Protein AF-A0A7C4F7J3-F1 (afdb_monomer)

Solvent-accessible surface area (backbone atoms only — not comparable to full-atom values): 4498 Å² total; per-residue (Å²): 124,60,65,68,50,48,68,62,45,48,63,55,50,52,49,53,32,21,54,48,44,12,63,76,68,73,41,56,58,68,58,24,41,53,50,42,66,71,35,66,64,39,60,40,45,73,34,73,88,68,47,50,70,74,52,53,55,70,56,53,45,50,38,48,50,45,20,72,75,70,73,46,76,72,72,94,81,129

Mean predicted aligned error: 4.76 Å

Radius of gyration: 11.97 Å; Cα contacts (8 Å, |Δi|>4): 67; chains: 1; bounding box: 26×20×36 Å

pLDDT: mean 86.32, std 8.9, range [44.53, 93.69]

Foldseek 3Di:
DVVVVLVVCLVVLLQLLLVVQCVVVVHDSVVSSVLCVVFVLNVLSVPVVSVSSVDDSVVSNVQSVCCVVVVDRDDPDD

Secondary structure (DSSP, 8-state):
--HHHHHHHHHHHHHHHHHHHHHHHT--HHHHHHHHHHSHHHHHHH-GGG-GGGS-HHHHHHHHHHHHHHSS---S--

Sequence (78 aa):
MDIDKFSAILPMIVAAVTDKIATEYHLDENTAIEKLYSTQLYSYLEDEKTKVWHYSVDKLFDLYKTEIETGKLELPGY

Structure (mmCIF, N/CA/C/O backbone):
data_AF-A0A7C4F7J3-F1
#
_entry.id   AF-A0A7C4F7J3-F1
#
loop_
_atom_site.group_PDB
_atom_site.id
_atom_site.type_symbol
_atom_site.label_atom_id
_atom_site.label_alt_id
_atom_site.label_comp_id
_atom_site.label_asym_id
_atom_site.label_entity_id
_atom_site.label_seq_id
_atom_site.pdbx_PDB_ins_code
_atom_site.Cartn_x
_atom_site.Cartn_y
_atom_site.Cartn_z
_atom_site.occupancy
_atom_site.B_iso_or_equiv
_atom_site.auth_seq_id
_atom_site.auth_comp_id
_atom_site.auth_asym_id
_atom_site.auth_atom_id
_atom_site.pdbx_PDB_model_num
ATOM 1 N N . MET A 1 1 ? 8.670 -7.393 17.949 1.00 58.03 1 MET A N 1
ATOM 2 C CA . MET A 1 1 ? 9.098 -8.495 17.060 1.00 58.03 1 MET A CA 1
ATOM 3 C C . MET A 1 1 ? 8.364 -8.466 15.718 1.00 58.03 1 MET A C 1
ATOM 5 O O . MET A 1 1 ? 8.872 -9.063 14.778 1.00 58.03 1 MET A O 1
ATOM 9 N N . ASP A 1 2 ? 7.231 -7.763 15.591 1.00 64.94 2 ASP A N 1
ATOM 10 C CA . ASP A 1 2 ? 6.520 -7.596 14.310 1.00 64.94 2 ASP A CA 1
ATOM 11 C C . ASP A 1 2 ? 6.957 -6.348 13.522 1.00 64.94 2 ASP A C 1
ATOM 13 O O . ASP A 1 2 ? 7.076 -6.429 12.303 1.00 64.94 2 ASP A O 1
ATOM 17 N N . ILE A 1 3 ? 7.343 -5.265 14.209 1.00 68.50 3 ILE A N 1
ATOM 18 C CA . ILE A 1 3 ? 7.891 -4.032 13.602 1.00 68.50 3 ILE A CA 1
ATOM 19 C C . ILE A 1 3 ? 9.144 -4.317 12.754 1.00 68.50 3 ILE A C 1
ATOM 21 O O . ILE A 1 3 ? 9.284 -3.801 11.646 1.00 68.50 3 ILE A O 1
ATOM 25 N N . ASP A 1 4 ? 10.044 -5.182 13.236 1.00 77.38 4 ASP A N 1
ATOM 26 C CA . ASP A 1 4 ? 11.257 -5.572 12.503 1.00 77.38 4 ASP A CA 1
ATOM 27 C C . ASP A 1 4 ? 10.935 -6.324 11.203 1.00 77.38 4 ASP A C 1
ATOM 29 O O . ASP A 1 4 ? 11.626 -6.167 10.198 1.00 77.38 4 ASP A O 1
ATOM 33 N N . LYS A 1 5 ? 9.865 -7.131 11.204 1.00 81.62 5 LYS A N 1
ATOM 34 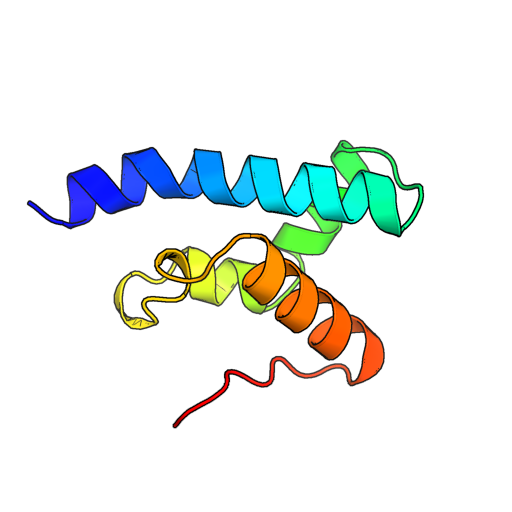C CA . LYS A 1 5 ? 9.397 -7.832 10.002 1.00 81.62 5 LYS A CA 1
ATOM 35 C C . LYS A 1 5 ? 8.712 -6.869 9.051 1.00 81.62 5 LYS A C 1
ATOM 37 O O . LYS A 1 5 ? 9.013 -6.906 7.866 1.00 81.62 5 LYS A O 1
ATOM 42 N N . PHE A 1 6 ? 7.837 -6.011 9.569 1.00 83.62 6 PHE A N 1
ATOM 43 C CA . PHE A 1 6 ? 7.133 -4.994 8.799 1.00 83.62 6 PHE A CA 1
ATOM 44 C C . PHE A 1 6 ? 8.113 -4.106 8.024 1.00 83.62 6 PHE A C 1
ATOM 46 O O . PHE A 1 6 ? 8.022 -4.010 6.806 1.00 83.62 6 PHE A O 1
ATOM 53 N N . SER A 1 7 ? 9.128 -3.569 8.702 1.00 83.56 7 SER A N 1
ATOM 54 C CA . SER A 1 7 ? 10.156 -2.728 8.079 1.00 83.56 7 SER A CA 1
ATOM 55 C C . SER A 1 7 ? 10.980 -3.465 7.007 1.00 83.56 7 SER A C 1
ATOM 57 O O . SER A 1 7 ? 11.420 -2.860 6.032 1.00 83.56 7 SER A O 1
ATOM 59 N N . ALA A 1 8 ? 11.151 -4.786 7.135 1.00 87.44 8 ALA A N 1
ATOM 60 C CA . ALA A 1 8 ? 11.867 -5.599 6.151 1.00 87.44 8 ALA A CA 1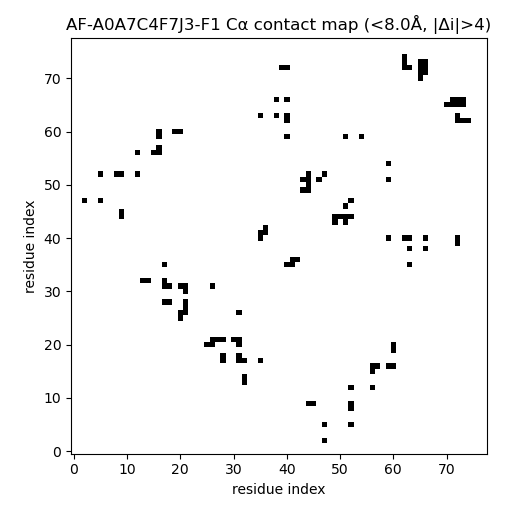
ATOM 61 C C . ALA A 1 8 ? 11.013 -5.972 4.924 1.00 87.44 8 ALA A C 1
ATOM 63 O O . ALA A 1 8 ? 11.529 -6.019 3.808 1.00 87.44 8 ALA A O 1
ATOM 64 N N . ILE A 1 9 ? 9.719 -6.252 5.109 1.00 87.94 9 ILE A N 1
ATOM 65 C CA . ILE A 1 9 ? 8.822 -6.678 4.020 1.00 87.94 9 ILE A CA 1
ATOM 66 C C . ILE A 1 9 ? 8.172 -5.504 3.292 1.00 87.94 9 ILE A C 1
ATOM 68 O O . ILE A 1 9 ? 7.863 -5.636 2.113 1.00 87.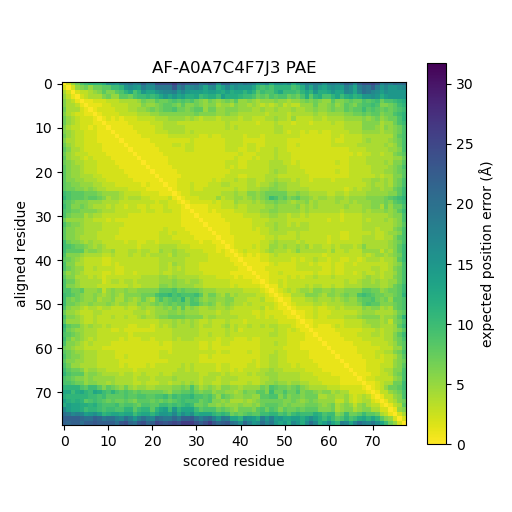94 9 ILE A O 1
ATOM 72 N N . LEU A 1 10 ? 7.964 -4.369 3.964 1.00 88.56 10 LEU A N 1
ATOM 73 C CA . LEU A 1 10 ? 7.346 -3.178 3.390 1.00 88.56 10 LEU A CA 1
ATOM 74 C C . LEU A 1 10 ? 8.022 -2.760 2.074 1.00 88.56 10 LEU A C 1
ATOM 76 O O . LEU A 1 10 ? 7.327 -2.728 1.060 1.00 88.56 10 LEU A O 1
ATOM 80 N N . PRO A 1 11 ? 9.353 -2.537 2.015 1.00 90.06 11 PRO A N 1
ATOM 81 C CA . PRO A 1 11 ? 10.015 -2.1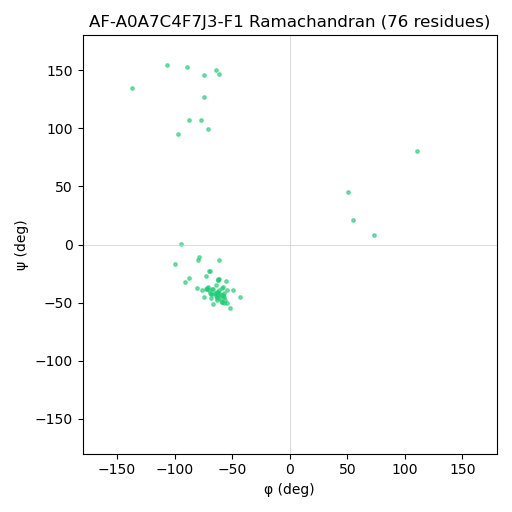81 0.760 1.00 90.06 11 PRO A CA 1
ATOM 82 C C . PRO A 1 11 ? 9.901 -3.281 -0.305 1.00 90.06 11 PRO A C 1
ATOM 84 O O . PRO A 1 11 ? 9.827 -2.975 -1.492 1.00 90.06 11 PRO A O 1
ATOM 87 N N . MET A 1 12 ? 9.833 -4.555 0.097 1.00 90.88 12 MET A N 1
ATOM 88 C CA . MET A 1 12 ? 9.666 -5.681 -0.828 1.00 90.88 12 MET A CA 1
ATOM 89 C C . MET A 1 12 ? 8.274 -5.680 -1.473 1.00 90.88 12 MET A C 1
ATOM 91 O O . MET A 1 12 ? 8.143 -5.894 -2.677 1.00 90.88 12 MET A O 1
ATOM 95 N N . ILE A 1 13 ? 7.237 -5.405 -0.681 1.00 91.06 13 ILE A N 1
ATOM 96 C CA . ILE A 1 13 ? 5.855 -5.290 -1.147 1.00 91.06 13 ILE A CA 1
ATOM 97 C C . ILE A 1 13 ? 5.695 -4.049 -2.027 1.00 91.06 13 ILE A C 1
ATOM 99 O O . ILE A 1 13 ? 5.127 -4.153 -3.109 1.00 91.06 13 ILE A O 1
ATOM 103 N N . VAL A 1 14 ? 6.226 -2.899 -1.597 1.00 91.50 14 VAL A N 1
ATOM 104 C CA . VAL A 1 14 ? 6.206 -1.645 -2.368 1.00 91.50 14 VAL A CA 1
ATOM 105 C C . VAL A 1 14 ? 6.841 -1.852 -3.740 1.00 91.50 14 VAL A C 1
ATOM 107 O O . VAL A 1 14 ? 6.230 -1.492 -4.744 1.00 91.50 14 VAL A O 1
ATOM 110 N N . ALA A 1 15 ? 8.017 -2.484 -3.800 1.00 92.38 15 ALA A N 1
ATOM 111 C CA . ALA A 1 15 ? 8.687 -2.787 -5.061 1.00 92.38 15 ALA A CA 1
ATOM 112 C C . ALA A 1 15 ? 7.844 -3.716 -5.950 1.00 92.38 15 ALA A C 1
ATOM 114 O O . ALA A 1 15 ? 7.656 -3.432 -7.128 1.00 92.38 15 ALA A O 1
ATOM 115 N N . ALA A 1 16 ? 7.269 -4.782 -5.385 1.00 93.00 16 ALA A N 1
ATOM 116 C CA . ALA A 1 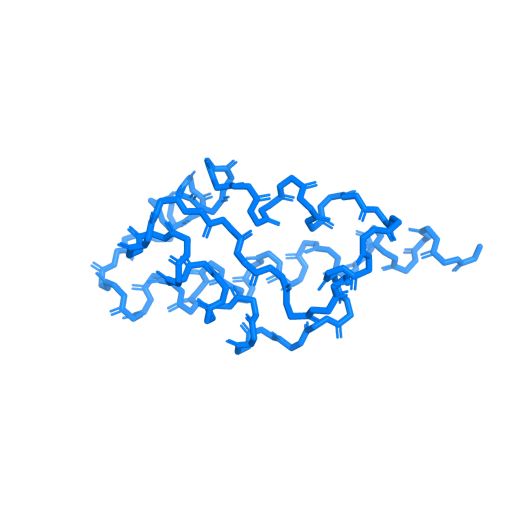16 ? 6.452 -5.726 -6.146 1.00 93.00 16 ALA A CA 1
ATOM 117 C C . ALA A 1 16 ? 5.141 -5.110 -6.672 1.00 93.00 16 ALA A C 1
ATOM 119 O O . ALA A 1 16 ? 4.718 -5.406 -7.787 1.00 93.00 16 ALA A O 1
ATOM 120 N N . VAL A 1 17 ? 4.488 -4.246 -5.888 1.00 92.62 17 VAL A N 1
ATOM 121 C CA . VAL A 1 17 ? 3.287 -3.516 -6.327 1.00 92.62 17 VAL A CA 1
ATOM 122 C C . VAL A 1 17 ? 3.651 -2.488 -7.394 1.00 92.62 17 VAL A C 1
ATOM 124 O O . VAL A 1 17 ? 2.948 -2.383 -8.393 1.00 92.62 17 VAL A O 1
ATOM 127 N N . THR A 1 18 ? 4.765 -1.775 -7.220 1.00 93.69 18 THR A N 1
ATOM 128 C CA . THR A 1 18 ? 5.283 -0.807 -8.198 1.00 93.69 18 THR A CA 1
ATOM 129 C C . THR A 1 18 ? 5.567 -1.466 -9.544 1.00 93.69 18 THR A C 1
ATOM 131 O O . THR A 1 18 ? 5.084 -0.976 -10.561 1.00 93.69 18 THR A O 1
ATOM 134 N N . ASP A 1 19 ? 6.288 -2.588 -9.554 1.00 93.62 19 ASP A N 1
ATOM 135 C CA . ASP A 1 19 ? 6.580 -3.368 -10.763 1.00 93.62 19 ASP A CA 1
ATOM 136 C C . ASP A 1 19 ? 5.292 -3.811 -11.473 1.00 93.62 19 ASP A C 1
ATOM 138 O O . ASP A 1 19 ? 5.138 -3.649 -12.688 1.00 93.62 19 ASP A O 1
ATOM 142 N N . LYS A 1 20 ? 4.306 -4.273 -10.693 1.00 93.50 20 LYS A N 1
ATOM 143 C CA . LYS A 1 20 ? 3.000 -4.660 -11.226 1.00 93.50 20 LYS A CA 1
ATOM 144 C C . LYS A 1 20 ? 2.250 -3.475 -11.839 1.00 93.50 20 LYS A C 1
ATOM 146 O O . LYS A 1 20 ? 1.686 -3.613 -12.920 1.00 93.50 20 LYS A O 1
ATOM 151 N N . ILE A 1 21 ? 2.272 -2.308 -11.194 1.00 92.00 21 ILE A N 1
ATOM 152 C CA . ILE A 1 21 ? 1.677 -1.074 -11.728 1.00 92.00 21 ILE A CA 1
ATOM 153 C C . ILE A 1 21 ? 2.384 -0.644 -13.013 1.00 92.00 21 ILE A C 1
ATOM 155 O O . ILE A 1 21 ? 1.712 -0.355 -14.000 1.00 92.00 21 ILE A O 1
ATOM 159 N N . ALA A 1 22 ? 3.715 -0.619 -13.016 1.00 93.50 22 ALA A N 1
ATOM 160 C CA . ALA A 1 22 ? 4.515 -0.259 -14.182 1.00 93.50 22 ALA A CA 1
ATOM 161 C C . ALA A 1 22 ? 4.182 -1.160 -15.381 1.00 93.50 22 ALA A C 1
ATOM 163 O O . ALA A 1 22 ? 3.937 -0.665 -16.481 1.00 93.50 22 ALA A O 1
ATOM 164 N N . THR A 1 23 ? 4.077 -2.469 -15.143 1.00 93.25 23 THR A N 1
ATOM 165 C CA . THR A 1 23 ? 3.738 -3.462 -16.167 1.00 93.25 23 THR A CA 1
ATOM 166 C C . THR A 1 23 ? 2.305 -3.305 -16.679 1.00 93.25 23 THR A C 1
ATOM 168 O O . THR A 1 23 ? 2.098 -3.205 -17.885 1.00 93.25 23 THR A O 1
ATOM 171 N N . GLU A 1 24 ? 1.313 -3.245 -15.787 1.00 92.44 24 GLU A N 1
ATOM 172 C CA . GLU A 1 24 ? -0.110 -3.217 -16.166 1.00 92.44 24 GLU A CA 1
ATOM 173 C C . GLU A 1 24 ? -0.533 -1.889 -16.804 1.00 92.44 24 GLU A C 1
ATOM 175 O O . GLU A 1 24 ? -1.349 -1.863 -17.725 1.00 92.44 24 GLU A O 1
ATOM 180 N N . TYR A 1 25 ? 0.022 -0.772 -16.331 1.00 89.31 25 TYR A N 1
ATOM 181 C CA . TYR A 1 25 ? -0.286 0.558 -16.859 1.00 89.31 25 TYR A CA 1
ATOM 182 C C . TYR A 1 25 ? 0.704 1.025 -17.934 1.00 89.31 25 TYR A C 1
ATOM 184 O O . TYR A 1 25 ? 0.539 2.129 -18.453 1.00 89.31 25 TYR A O 1
ATOM 192 N N . HIS A 1 26 ? 1.708 0.211 -18.286 1.00 92.12 26 HIS A N 1
ATOM 193 C CA . HIS A 1 26 ? 2.792 0.577 -19.205 1.00 92.12 26 HIS A CA 1
ATOM 194 C C . HIS A 1 26 ? 3.461 1.914 -18.826 1.00 92.12 26 HIS A C 1
ATOM 196 O O . HIS A 1 26 ? 3.670 2.788 -19.670 1.00 92.12 26 HIS A O 1
ATOM 202 N N . LEU A 1 27 ? 3.752 2.086 -17.535 1.00 91.12 27 LEU A N 1
ATOM 203 C CA . LEU A 1 27 ? 4.387 3.276 -16.966 1.00 91.12 27 LEU A CA 1
ATOM 204 C C . LEU A 1 27 ? 5.839 2.972 -16.595 1.00 91.12 27 LEU A C 1
ATOM 206 O O . LEU A 1 27 ? 6.177 1.837 -16.270 1.00 91.12 27 LEU A O 1
ATOM 210 N N . ASP A 1 28 ? 6.684 4.000 -16.566 1.00 93.31 28 ASP A N 1
ATOM 211 C CA . ASP A 1 28 ? 8.011 3.893 -15.964 1.00 93.31 28 ASP A CA 1
ATOM 212 C C . ASP A 1 28 ? 7.916 3.557 -14.472 1.00 93.31 28 ASP A C 1
ATOM 214 O O . ASP A 1 28 ? 7.034 4.047 -13.764 1.00 93.31 28 ASP A O 1
ATOM 218 N N . GLU A 1 29 ? 8.883 2.788 -13.972 1.00 89.12 29 GLU A N 1
ATOM 219 C CA . GLU A 1 29 ? 8.975 2.384 -12.562 1.00 89.12 29 GLU A CA 1
ATOM 220 C C . GLU A 1 29 ? 8.951 3.598 -11.613 1.00 89.12 29 GLU A C 1
ATOM 222 O O . GLU A 1 29 ? 8.251 3.595 -10.602 1.00 89.12 29 GLU A O 1
ATOM 227 N N . ASN A 1 30 ? 9.630 4.688 -11.998 1.00 90.50 30 ASN A N 1
ATOM 228 C CA . ASN A 1 30 ? 9.608 5.960 -11.267 1.00 90.50 30 ASN A CA 1
ATOM 229 C C . ASN A 1 30 ? 8.199 6.574 -11.220 1.00 90.50 30 ASN A C 1
ATOM 231 O O . ASN A 1 30 ? 7.748 7.036 -10.178 1.00 90.50 30 ASN A O 1
ATOM 235 N N . THR A 1 31 ? 7.458 6.538 -12.327 1.00 92.94 31 THR A N 1
ATOM 236 C CA . THR A 1 31 ? 6.085 7.055 -12.359 1.00 92.94 31 THR A CA 1
ATOM 237 C C . THR A 1 31 ? 5.126 6.152 -11.584 1.00 92.94 31 THR A C 1
ATOM 239 O O . THR A 1 31 ? 4.218 6.645 -10.914 1.00 92.94 31 THR A O 1
ATOM 242 N N . ALA A 1 32 ? 5.317 4.834 -11.650 1.00 92.50 32 ALA A N 1
ATOM 243 C CA . ALA A 1 32 ? 4.525 3.866 -10.905 1.00 92.50 32 ALA A CA 1
ATOM 244 C C . ALA A 1 32 ? 4.705 4.044 -9.390 1.00 92.50 32 ALA A C 1
ATOM 246 O O . ALA A 1 32 ? 3.707 4.098 -8.668 1.00 92.50 32 ALA A O 1
ATOM 247 N N . ILE A 1 33 ? 5.946 4.214 -8.917 1.00 91.31 33 ILE A N 1
ATOM 248 C CA . ILE A 1 33 ? 6.225 4.399 -7.489 1.00 91.31 33 ILE A CA 1
ATOM 249 C C . ILE A 1 33 ? 5.732 5.759 -6.992 1.00 91.31 33 ILE A C 1
ATOM 251 O O . ILE A 1 33 ? 5.132 5.833 -5.924 1.00 91.31 33 ILE A O 1
ATOM 255 N N . GLU A 1 34 ? 5.886 6.828 -7.783 1.00 91.94 34 GLU A N 1
ATOM 256 C CA . GLU A 1 34 ? 5.328 8.145 -7.452 1.00 91.94 34 GLU A CA 1
ATOM 257 C C . GLU A 1 34 ? 3.803 8.097 -7.335 1.00 91.94 34 GLU A C 1
ATOM 259 O O . GLU A 1 34 ? 3.228 8.652 -6.396 1.00 91.94 34 GLU A O 1
ATOM 264 N N . LYS A 1 35 ? 3.128 7.394 -8.255 1.00 89.88 35 LYS A N 1
ATOM 265 C CA . LYS A 1 35 ? 1.680 7.196 -8.162 1.00 89.88 35 LYS A CA 1
ATOM 266 C C . LYS A 1 35 ? 1.304 6.386 -6.932 1.00 89.88 35 LYS A C 1
ATOM 268 O O . LYS A 1 35 ? 0.354 6.767 -6.260 1.00 89.88 35 LYS A O 1
ATOM 273 N N . LEU A 1 36 ? 2.023 5.305 -6.636 1.00 90.75 36 LEU A N 1
ATOM 274 C CA . LEU A 1 36 ? 1.779 4.498 -5.446 1.00 90.75 36 LEU A CA 1
ATOM 275 C C . LEU A 1 36 ? 1.915 5.356 -4.179 1.00 90.75 36 LEU A C 1
ATOM 277 O O . LEU A 1 36 ? 0.981 5.402 -3.386 1.00 90.75 36 LEU A O 1
ATOM 281 N N . TYR A 1 37 ? 2.996 6.125 -4.035 1.00 89.94 37 TYR A N 1
ATOM 282 C CA . TYR A 1 37 ? 3.189 7.043 -2.907 1.00 89.94 37 TYR A CA 1
ATOM 283 C C . TYR A 1 37 ? 2.124 8.141 -2.819 1.00 89.94 37 TYR A C 1
ATOM 285 O O . TYR A 1 37 ? 1.793 8.590 -1.724 1.00 89.94 37 TYR A O 1
ATOM 293 N N . SER A 1 38 ? 1.560 8.561 -3.953 1.00 89.06 38 SER A N 1
ATOM 294 C CA . SER A 1 38 ? 0.471 9.538 -3.991 1.00 89.06 38 SER A CA 1
ATOM 295 C C . SER A 1 38 ? -0.908 8.950 -3.655 1.00 89.06 38 SER A C 1
ATOM 297 O O . SER A 1 38 ? -1.857 9.722 -3.499 1.00 89.06 38 SER A O 1
ATOM 299 N N . THR A 1 39 ? -1.053 7.625 -3.584 1.00 88.56 39 THR A N 1
ATOM 300 C CA . THR A 1 39 ? -2.323 6.973 -3.230 1.00 88.56 39 THR A CA 1
ATOM 301 C C . THR A 1 39 ? -2.465 6.778 -1.732 1.00 88.56 39 THR A C 1
ATOM 303 O O . THR A 1 39 ? -1.484 6.604 -1.006 1.00 88.56 39 THR A O 1
ATOM 306 N N . GLN A 1 40 ? -3.711 6.739 -1.263 1.00 89.19 40 GLN A N 1
ATOM 307 C CA . GLN A 1 40 ? -4.010 6.360 0.107 1.00 89.19 40 GLN A CA 1
ATOM 308 C C . GLN A 1 40 ? -3.488 4.957 0.389 1.00 89.19 40 GLN A C 1
ATOM 310 O O . GLN A 1 40 ? -2.942 4.756 1.467 1.00 89.19 40 GLN A O 1
ATOM 315 N N . LEU A 1 41 ? -3.558 4.020 -0.568 1.00 90.06 41 LEU A N 1
ATOM 316 C CA . LEU A 1 41 ? -3.026 2.664 -0.401 1.00 90.06 41 LEU A CA 1
ATOM 317 C C . LEU A 1 41 ? -1.644 2.639 0.266 1.00 90.06 41 LEU A C 1
ATOM 319 O O . LEU A 1 41 ? -1.439 1.857 1.193 1.00 90.06 41 LEU A O 1
ATOM 323 N N . TYR A 1 42 ? -0.721 3.502 -0.165 1.00 90.19 42 TYR A N 1
ATOM 324 C CA . TYR A 1 42 ? 0.612 3.574 0.421 1.00 90.19 42 TYR A CA 1
ATOM 325 C C . TYR A 1 42 ? 0.606 4.089 1.863 1.00 90.19 42 TYR A C 1
ATOM 327 O O . TYR A 1 42 ? 1.243 3.483 2.719 1.00 90.19 42 TYR A O 1
ATOM 335 N N . SER A 1 43 ? -0.174 5.130 2.173 1.00 89.38 43 SER A N 1
ATOM 336 C CA . SER A 1 43 ? -0.344 5.591 3.559 1.00 89.38 43 SER A CA 1
ATOM 337 C C . SER A 1 43 ? -0.890 4.494 4.478 1.00 89.38 43 SER A C 1
ATOM 339 O O . SER A 1 43 ? -0.481 4.406 5.632 1.00 89.38 43 SER A O 1
ATOM 341 N N . TYR A 1 44 ? -1.787 3.634 3.982 1.00 88.25 44 TYR A N 1
ATOM 342 C 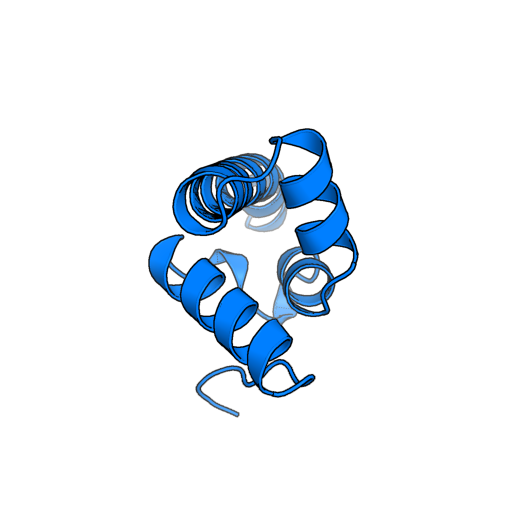CA . TYR A 1 44 ? -2.242 2.475 4.752 1.00 88.25 44 TYR A CA 1
ATOM 343 C C . TYR A 1 44 ? -1.154 1.400 4.834 1.00 88.25 44 TYR A C 1
ATOM 345 O O . TYR A 1 44 ? -0.991 0.792 5.884 1.00 88.25 44 TYR A O 1
ATOM 353 N N . LEU A 1 45 ? -0.391 1.175 3.764 1.00 87.81 45 LEU A N 1
ATOM 354 C CA . LEU A 1 45 ? 0.707 0.211 3.741 1.00 87.81 45 LEU A CA 1
ATOM 355 C C . LEU A 1 45 ? 1.805 0.565 4.757 1.00 87.81 45 LEU A C 1
ATOM 357 O O . LEU A 1 45 ? 2.322 -0.340 5.403 1.00 87.81 45 LEU A O 1
ATOM 361 N N . GLU A 1 46 ? 2.125 1.853 4.922 1.00 86.94 46 GLU A N 1
ATOM 362 C CA . GLU A 1 46 ? 3.053 2.364 5.943 1.00 86.94 46 GLU A CA 1
ATOM 363 C C . GLU A 1 46 ? 2.499 2.277 7.373 1.00 86.94 46 GLU A C 1
ATOM 365 O O . GLU A 1 46 ? 3.268 2.242 8.337 1.00 86.94 46 GLU A O 1
ATOM 370 N N . ASP A 1 47 ? 1.177 2.214 7.535 1.00 86.19 47 ASP A N 1
ATOM 371 C CA . ASP A 1 47 ? 0.548 2.072 8.841 1.00 86.19 47 ASP A CA 1
ATOM 372 C C . ASP A 1 47 ? 0.410 0.589 9.224 1.00 86.19 47 ASP A C 1
ATOM 374 O O . ASP A 1 47 ? -0.441 -0.154 8.728 1.00 86.19 47 ASP A O 1
ATOM 378 N N . GLU A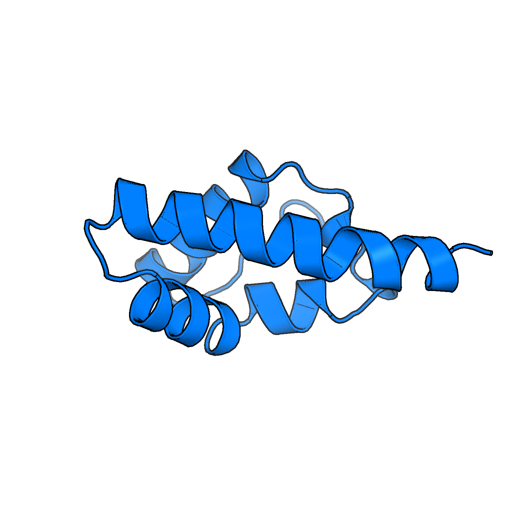 1 48 ? 1.240 0.151 10.173 1.00 82.56 48 GLU A N 1
ATOM 379 C CA . GLU A 1 48 ? 1.251 -1.232 10.665 1.00 82.56 48 GLU A CA 1
ATOM 380 C C . GLU A 1 48 ? -0.131 -1.704 11.169 1.00 82.56 48 GLU A C 1
ATOM 382 O O . GLU A 1 48 ? -0.462 -2.888 11.043 1.00 82.56 48 GLU A O 1
ATOM 387 N N . LYS A 1 49 ? -0.968 -0.803 11.709 1.00 81.06 49 LYS A N 1
ATOM 388 C CA . LYS A 1 49 ? -2.263 -1.158 12.318 1.00 81.06 49 LYS A CA 1
ATOM 389 C C . LYS A 1 49 ? -3.299 -1.550 11.278 1.00 81.06 49 LYS A C 1
ATOM 391 O O . LYS A 1 49 ? -4.197 -2.331 11.596 1.00 81.06 49 LYS A O 1
ATOM 396 N N . THR A 1 50 ? -3.180 -1.034 10.057 1.00 81.94 50 THR A N 1
ATOM 397 C CA . THR A 1 50 ? -4.087 -1.365 8.950 1.00 81.94 50 THR A CA 1
ATOM 398 C C . THR A 1 50 ? -3.894 -2.801 8.475 1.00 81.94 50 THR A C 1
ATOM 400 O O . THR A 1 50 ? -4.805 -3.383 7.889 1.00 81.94 50 THR A O 1
ATOM 403 N N . LYS A 1 51 ? -2.707 -3.377 8.732 1.00 83.50 51 LYS A N 1
ATOM 404 C CA . LYS A 1 51 ? -2.293 -4.712 8.282 1.00 83.50 51 LYS A CA 1
ATOM 405 C C . LYS A 1 51 ? -2.399 -4.905 6.767 1.00 83.50 51 LYS A C 1
ATOM 407 O O . LYS A 1 51 ? -2.414 -6.041 6.300 1.00 83.50 51 LYS A O 1
ATOM 412 N N . VAL A 1 52 ? -2.415 -3.823 5.987 1.00 85.50 52 VAL A N 1
ATOM 413 C CA . VAL A 1 52 ? -2.493 -3.880 4.519 1.00 85.50 52 VAL A CA 1
ATOM 414 C C . VAL A 1 52 ? -1.278 -4.598 3.928 1.00 85.50 52 VAL A C 1
ATOM 416 O O . VAL A 1 52 ? -1.407 -5.334 2.957 1.00 85.50 52 VAL A O 1
ATOM 419 N N . TRP A 1 53 ? -0.123 -4.519 4.588 1.00 86.19 53 TRP A N 1
ATOM 420 C CA . TRP A 1 53 ? 1.081 -5.283 4.253 1.00 86.19 53 TRP A CA 1
ATOM 421 C C . TRP A 1 53 ? 0.926 -6.815 4.350 1.00 86.19 53 TRP A C 1
ATOM 423 O O . TRP A 1 53 ? 1.770 -7.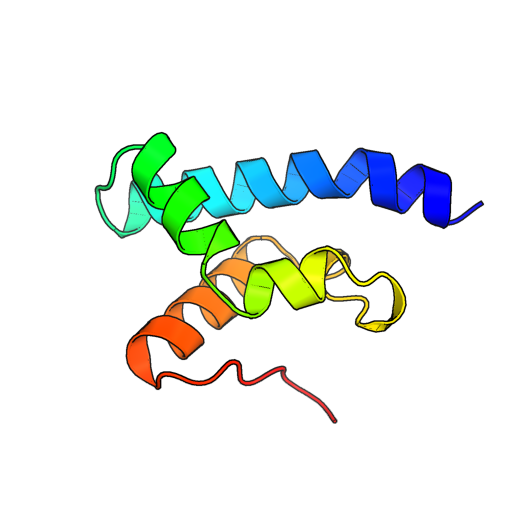548 3.842 1.00 86.19 53 TRP A O 1
ATOM 433 N N . HIS A 1 54 ? -0.138 -7.336 4.974 1.00 86.81 54 HIS A N 1
ATOM 434 C CA . HIS A 1 54 ? -0.455 -8.770 4.933 1.00 86.81 54 HIS A CA 1
ATOM 435 C C . HIS A 1 54 ? -1.144 -9.193 3.628 1.00 86.81 54 HIS A C 1
ATOM 437 O O . HIS A 1 54 ? -1.285 -10.392 3.371 1.00 86.81 54 HIS A O 1
ATOM 443 N N . TYR A 1 55 ? -1.622 -8.244 2.821 1.00 88.44 55 TYR A N 1
ATOM 444 C CA . TYR A 1 55 ? -2.268 -8.546 1.555 1.00 88.44 55 TYR A CA 1
ATOM 445 C C . TYR A 1 55 ? -1.253 -8.955 0.493 1.00 88.44 55 TYR A C 1
ATOM 447 O O . TYR A 1 55 ? -0.125 -8.470 0.437 1.00 88.44 55 TYR A O 1
ATOM 455 N N . SER A 1 56 ? -1.671 -9.871 -0.380 1.00 89.44 56 SER A N 1
ATOM 456 C CA . SER A 1 56 ? -0.881 -10.245 -1.548 1.00 89.44 56 SER A CA 1
ATOM 457 C C . SER A 1 56 ? -0.724 -9.049 -2.486 1.00 89.44 56 SER A C 1
ATOM 459 O O . SER A 1 56 ? -1.637 -8.233 -2.605 1.00 89.44 56 SER A O 1
ATOM 461 N N . VAL A 1 57 ? 0.391 -9.000 -3.216 1.00 89.94 57 VAL A N 1
ATOM 462 C CA . VAL A 1 57 ? 0.678 -7.969 -4.233 1.00 89.94 57 VAL A CA 1
ATOM 463 C C . VAL A 1 57 ? -0.496 -7.785 -5.198 1.00 89.94 57 VAL A C 1
ATOM 465 O O . VAL A 1 57 ? -0.860 -6.662 -5.521 1.00 89.94 57 VAL A O 1
ATOM 468 N N . ASP A 1 58 ? -1.152 -8.882 -5.585 1.00 89.81 58 ASP A N 1
ATOM 469 C CA . ASP A 1 58 ? -2.352 -8.859 -6.425 1.00 89.81 58 ASP A CA 1
ATOM 470 C C . ASP A 1 58 ? -3.498 -8.039 -5.829 1.00 89.81 58 ASP A C 1
ATOM 472 O O . ASP A 1 58 ? -4.109 -7.222 -6.506 1.00 89.81 58 ASP A O 1
ATOM 476 N N . LYS A 1 59 ? -3.745 -8.221 -4.532 1.00 90.19 59 LYS A N 1
ATOM 477 C CA . LYS A 1 59 ? -4.809 -7.536 -3.805 1.00 90.19 59 LYS A CA 1
ATOM 478 C C . LYS A 1 59 ? -4.479 -6.061 -3.591 1.00 90.19 59 LYS A C 1
ATOM 480 O O . LYS A 1 59 ? -5.362 -5.222 -3.692 1.00 90.19 59 LYS A O 1
ATOM 485 N N . LEU A 1 60 ? -3.217 -5.740 -3.321 1.00 91.12 60 LEU A N 1
ATOM 486 C CA . LEU A 1 60 ? -2.754 -4.353 -3.237 1.00 91.12 60 LEU A CA 1
ATOM 487 C C . LEU A 1 60 ? -2.897 -3.642 -4.581 1.00 91.12 60 LEU A C 1
ATOM 489 O O . LEU A 1 60 ? -3.349 -2.505 -4.631 1.00 91.12 60 LEU A O 1
ATOM 493 N N . PHE A 1 61 ? -2.575 -4.330 -5.671 1.00 91.56 61 PHE A N 1
ATOM 494 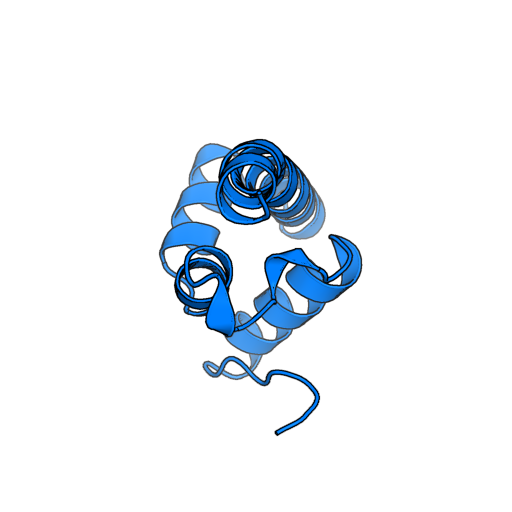C CA . PHE A 1 61 ? -2.775 -3.806 -7.011 1.00 91.56 61 PHE A CA 1
ATOM 495 C C . PHE A 1 61 ? -4.259 -3.596 -7.347 1.00 91.56 61 PHE A C 1
ATOM 497 O O . PHE A 1 61 ? -4.618 -2.564 -7.902 1.00 91.56 61 PHE A O 1
ATOM 504 N N . ASP A 1 62 ? -5.133 -4.529 -6.967 1.00 90.62 62 ASP A N 1
ATOM 505 C CA . ASP A 1 62 ? -6.585 -4.391 -7.135 1.00 90.62 62 ASP A CA 1
ATOM 506 C C . ASP A 1 62 ? -7.150 -3.199 -6.341 1.00 90.62 62 ASP A C 1
ATOM 508 O O . ASP A 1 62 ? -7.946 -2.417 -6.862 1.00 90.62 62 ASP A O 1
ATOM 512 N N . LEU A 1 63 ? -6.663 -2.992 -5.112 1.00 89.75 63 LEU A N 1
ATOM 513 C CA . LEU A 1 63 ? -6.986 -1.823 -4.290 1.00 89.75 63 LEU A CA 1
ATOM 514 C C . LEU A 1 63 ? -6.506 -0.520 -4.926 1.00 89.75 63 LEU A C 1
ATOM 516 O O . LEU A 1 63 ? -7.269 0.440 -4.993 1.00 89.75 63 LEU A O 1
ATOM 520 N N . TYR A 1 64 ? -5.265 -0.497 -5.414 1.00 91.12 64 TYR A N 1
ATOM 521 C CA . TYR A 1 64 ? -4.712 0.638 -6.147 1.00 91.12 64 TYR A CA 1
ATOM 522 C C . TYR A 1 64 ? -5.582 0.963 -7.361 1.00 91.12 64 TYR A C 1
ATOM 524 O O . TYR A 1 64 ? -6.008 2.099 -7.542 1.00 91.12 64 TYR A O 1
ATOM 532 N N . LYS A 1 65 ? -5.899 -0.049 -8.170 1.00 90.25 65 LYS A N 1
ATOM 533 C CA . LYS A 1 65 ? -6.725 0.100 -9.363 1.00 90.25 65 LYS A CA 1
ATOM 534 C C . LYS A 1 65 ? -8.107 0.649 -9.008 1.00 90.25 65 LYS A C 1
ATOM 536 O O . LYS A 1 65 ? -8.531 1.638 -9.599 1.00 90.25 65 LYS A O 1
ATOM 541 N N . THR A 1 66 ? -8.749 0.079 -7.991 1.00 89.69 66 THR A N 1
ATOM 542 C CA . THR A 1 66 ? -10.038 0.551 -7.474 1.00 89.69 66 THR A CA 1
ATOM 543 C C . THR A 1 66 ? -9.953 2.002 -7.009 1.00 89.69 66 THR A C 1
ATOM 545 O O . THR A 1 66 ? -10.831 2.796 -7.337 1.00 89.69 66 THR A O 1
ATOM 548 N N . GLU A 1 67 ? -8.892 2.389 -6.298 1.00 90.12 67 GLU A N 1
ATOM 549 C CA . GLU A 1 67 ? -8.676 3.769 -5.859 1.00 90.12 67 GLU A CA 1
ATOM 550 C C . GLU A 1 67 ? -8.515 4.731 -7.041 1.00 90.12 67 GLU A C 1
ATOM 552 O O . GLU A 1 67 ? -9.102 5.809 -7.028 1.00 90.12 67 GLU A O 1
ATOM 557 N N . ILE A 1 68 ? -7.782 4.346 -8.085 1.00 88.19 68 ILE A N 1
ATOM 558 C CA . ILE A 1 68 ? -7.628 5.166 -9.292 1.00 88.19 68 ILE A CA 1
ATOM 559 C C . ILE A 1 68 ? -8.951 5.275 -10.070 1.00 88.19 68 ILE A C 1
ATOM 561 O O . ILE A 1 68 ? -9.260 6.344 -10.595 1.00 88.19 68 ILE A O 1
ATOM 565 N N . GLU A 1 69 ? -9.741 4.200 -10.142 1.00 87.50 69 GLU A N 1
ATOM 566 C CA . GLU A 1 69 ? -11.016 4.172 -10.874 1.00 87.50 69 GLU A CA 1
ATOM 567 C C . GLU A 1 69 ? -12.152 4.896 -10.132 1.00 87.50 69 GLU A C 1
ATOM 569 O O . GLU A 1 69 ? -12.958 5.591 -10.750 1.00 87.50 69 GLU A O 1
ATOM 574 N N . THR A 1 70 ? -12.225 4.757 -8.807 1.00 86.19 70 THR A N 1
ATOM 575 C CA . THR A 1 70 ? -13.310 5.315 -7.976 1.00 86.19 70 THR A CA 1
ATOM 576 C C . THR A 1 70 ? -12.931 6.623 -7.277 1.00 86.19 70 THR A C 1
ATOM 578 O O . THR A 1 70 ? -13.806 7.348 -6.794 1.00 86.19 70 THR A O 1
ATOM 581 N N . GLY A 1 71 ? -11.635 6.933 -7.190 1.00 82.62 71 GLY A N 1
ATOM 582 C CA . GLY A 1 71 ? -11.084 8.020 -6.380 1.00 82.62 71 GLY A CA 1
ATOM 583 C C . GLY A 1 71 ? -11.086 7.738 -4.873 1.00 82.62 71 GLY A C 1
ATOM 584 O O . GLY A 1 71 ? -10.846 8.657 -4.087 1.00 82.62 71 GLY A O 1
ATOM 585 N N . LYS A 1 72 ? -11.415 6.512 -4.442 1.00 82.81 72 LYS A N 1
ATOM 586 C CA . LYS A 1 72 ? -11.503 6.125 -3.028 1.00 82.81 72 LYS A CA 1
ATOM 587 C C . LYS A 1 72 ? -10.869 4.760 -2.797 1.00 82.81 72 LYS A C 1
ATOM 589 O O . LYS A 1 72 ? -11.140 3.807 -3.515 1.00 82.81 72 LYS A O 1
ATOM 594 N N . LEU A 1 73 ? -10.064 4.654 -1.745 1.00 82.94 73 LEU A N 1
ATOM 595 C CA . LEU A 1 73 ? -9.542 3.368 -1.307 1.00 82.94 73 LEU A CA 1
ATOM 596 C C . LEU A 1 73 ? -10.638 2.594 -0.561 1.00 82.94 73 LEU A C 1
ATOM 598 O O . LEU A 1 73 ? -10.979 2.932 0.574 1.00 82.94 73 LEU A O 1
ATOM 602 N N . GLU A 1 74 ? -11.178 1.550 -1.187 1.00 76.19 74 GLU A N 1
ATOM 603 C CA . GLU A 1 74 ? -12.137 0.639 -0.558 1.00 76.19 74 GLU A CA 1
ATOM 604 C C . GLU A 1 74 ? -11.419 -0.605 -0.032 1.00 76.19 74 GLU A C 1
ATOM 606 O O . GLU A 1 74 ? -11.183 -1.574 -0.750 1.00 76.19 74 GLU A O 1
ATOM 611 N N . LEU A 1 75 ? -11.057 -0.584 1.251 1.00 74.94 75 LEU A N 1
ATOM 612 C CA . LEU A 1 75 ? -10.490 -1.758 1.907 1.00 74.94 75 LEU A CA 1
ATOM 613 C C . LEU A 1 75 ? -11.600 -2.791 2.169 1.00 74.94 75 LEU A C 1
ATOM 615 O O . LEU A 1 75 ? -12.605 -2.455 2.799 1.00 74.94 75 LEU A O 1
ATOM 619 N N . PRO A 1 76 ? -11.442 -4.057 1.737 1.00 61.97 76 PRO A N 1
ATOM 620 C CA . PRO A 1 76 ? -12.436 -5.087 1.987 1.00 61.97 76 PRO A CA 1
ATOM 621 C C . PRO A 1 76 ? -12.432 -5.454 3.474 1.00 61.97 76 PRO A C 1
ATOM 623 O O . PRO A 1 76 ? -11.600 -6.241 3.920 1.00 61.97 76 PRO A O 1
ATOM 626 N N . GLY A 1 77 ? -13.383 -4.893 4.223 1.00 60.38 77 GLY A N 1
ATOM 627 C CA . GLY A 1 77 ? -13.711 -5.297 5.590 1.00 60.38 77 GLY A CA 1
ATOM 628 C C . GLY A 1 77 ? -13.343 -4.284 6.672 1.00 60.38 77 GLY A C 1
ATOM 629 O O . GLY A 1 77 ? -12.368 -4.487 7.397 1.00 60.38 77 GLY A O 1
ATOM 630 N N . TYR A 1 78 ? -14.198 -3.273 6.847 1.00 44.53 78 TYR A N 1
ATOM 631 C CA . TYR A 1 78 ? -14.530 -2.768 8.180 1.00 44.53 78 TYR A CA 1
ATOM 632 C C . TYR A 1 78 ? -16.030 -2.934 8.422 1.00 44.53 78 TYR A C 1
ATOM 634 O O . TYR A 1 78 ? -16.799 -2.658 7.472 1.00 44.53 78 TYR A O 1
#